Protein AF-A0A3M2F1W0-F1 (afdb_monomer)

Foldseek 3Di:
DDFDKDKDWDPDPVSLVLQLVQVVVVCVVVPDPPPPVVPVVCSVCLCVFANPDFHTWMFIDRDNHGPDIDIGGDPD

pLDDT: mean 86.4, std 12.04, range [53.66, 97.88]

Nearest PDB structures (foldseek):
  2q7b-assembly1_A-2  TM=7.638E-01  e=4.164E-02  Streptococcus agalactiae 2603V/R
  3frm-assembly3_E  TM=7.381E-01  e=2.777E-01  Staphylococcus epidermidis ATCC 12228
  1z4e-assembly1_B  TM=6.145E-01  e=1.425E+00  Halalkalibacterium halodurans C-125
  8iyo-assembly3_C  TM=5.142E-01  e=7.909E-01  Helicobacter pylori 26695
  3i9s-assembly1_B  TM=5.955E-01  e=2.568E+00  Vibrio cholerae

Structure (mmCIF, N/CA/C/O backbone):
data_AF-A0A3M2F1W0-F1
#
_entry.id   AF-A0A3M2F1W0-F1
#
loop_
_atom_site.group_PDB
_atom_site.id
_atom_site.type_symbol
_atom_site.label_atom_id
_atom_site.label_alt_id
_atom_site.label_comp_id
_atom_site.label_asym_id
_atom_site.label_entity_id
_atom_site.label_seq_id
_atom_site.pdbx_PDB_ins_code
_atom_site.Cartn_x
_atom_site.Cartn_y
_atom_site.Cartn_z
_atom_site.occupancy
_atom_site.B_iso_or_equiv
_atom_site.auth_seq_id
_atom_site.auth_comp_id
_atom_site.auth_asym_id
_atom_site.auth_atom_id
_atom_site.pdbx_PDB_model_num
ATOM 1 N N . MET A 1 1 ? 13.526 -24.034 -7.143 1.00 71.88 1 MET A N 1
ATOM 2 C CA . MET A 1 1 ? 14.007 -22.905 -6.314 1.00 71.88 1 MET A CA 1
ATOM 3 C C . MET A 1 1 ? 12.794 -22.053 -5.967 1.00 71.88 1 MET A C 1
ATOM 5 O O . MET A 1 1 ? 12.011 -21.806 -6.873 1.00 71.88 1 MET A O 1
ATOM 9 N N . LYS A 1 2 ? 12.551 -21.704 -4.695 1.00 74.12 2 LYS A N 1
ATOM 10 C CA . LYS A 1 2 ? 11.398 -20.851 -4.341 1.00 74.12 2 LYS A CA 1
ATOM 11 C C . LYS A 1 2 ? 11.720 -19.396 -4.711 1.00 74.12 2 LYS A C 1
ATOM 13 O O . LYS A 1 2 ? 12.845 -18.979 -4.427 1.00 74.12 2 LYS A O 1
ATOM 18 N N . PRO A 1 3 ? 10.796 -18.647 -5.335 1.00 82.38 3 PRO A N 1
ATOM 19 C CA . PRO A 1 3 ? 11.033 -17.241 -5.625 1.00 82.38 3 PRO A CA 1
ATOM 20 C C . PRO A 1 3 ? 11.232 -16.457 -4.323 1.00 82.38 3 PRO A C 1
ATOM 22 O O . PRO A 1 3 ? 10.605 -16.754 -3.303 1.00 82.38 3 PRO A O 1
ATOM 25 N N . ARG A 1 4 ? 12.141 -15.478 -4.346 1.00 93.12 4 ARG A N 1
ATOM 26 C CA . ARG A 1 4 ? 12.389 -14.599 -3.201 1.00 93.12 4 ARG A CA 1
ATOM 27 C C . ARG A 1 4 ? 11.344 -13.488 -3.206 1.00 93.12 4 ARG A C 1
ATOM 29 O O . ARG A 1 4 ? 11.195 -12.793 -4.204 1.00 93.12 4 ARG A O 1
ATOM 36 N N . VAL A 1 5 ? 10.680 -13.311 -2.069 1.00 95.62 5 VAL A N 1
ATOM 37 C CA . VAL A 1 5 ? 9.757 -12.202 -1.827 1.00 95.62 5 VAL A CA 1
ATOM 38 C C . VAL A 1 5 ? 10.373 -11.263 -0.797 1.00 95.62 5 VAL A C 1
ATOM 40 O O . VAL A 1 5 ? 10.916 -11.722 0.210 1.00 95.62 5 VAL A O 1
ATOM 43 N N . VAL A 1 6 ? 10.302 -9.960 -1.052 1.00 96.38 6 VAL A N 1
ATOM 44 C CA . VAL A 1 6 ? 10.733 -8.900 -0.132 1.00 96.38 6 VAL A CA 1
ATOM 45 C C . VAL A 1 6 ? 9.511 -8.088 0.275 1.00 96.38 6 VAL A C 1
ATOM 47 O O . VAL A 1 6 ? 8.693 -7.750 -0.573 1.00 96.38 6 VAL A O 1
ATOM 50 N N . ILE A 1 7 ? 9.376 -7.789 1.567 1.00 97.25 7 ILE A N 1
ATOM 51 C CA . ILE A 1 7 ? 8.316 -6.913 2.072 1.00 97.25 7 ILE A CA 1
ATOM 52 C C . ILE A 1 7 ? 8.898 -5.521 2.288 1.00 97.25 7 ILE A C 1
ATOM 54 O O . ILE A 1 7 ? 9.879 -5.374 3.018 1.00 97.25 7 ILE A O 1
ATOM 58 N N . GLU A 1 8 ? 8.284 -4.506 1.691 1.00 96.56 8 GLU A N 1
ATOM 59 C CA . GLU A 1 8 ? 8.704 -3.113 1.839 1.00 96.56 8 GLU A CA 1
ATOM 60 C C . GLU A 1 8 ? 7.508 -2.169 2.032 1.00 96.56 8 GLU A C 1
ATOM 62 O O . GLU A 1 8 ? 6.407 -2.448 1.550 1.00 96.56 8 GLU A O 1
ATOM 67 N N . PRO A 1 9 ? 7.682 -1.050 2.755 1.00 96.69 9 PRO A N 1
ATOM 68 C CA . PRO A 1 9 ? 6.627 -0.060 2.892 1.00 96.69 9 PRO A CA 1
ATOM 69 C C . PRO A 1 9 ? 6.448 0.756 1.608 1.00 96.69 9 PRO A C 1
ATOM 71 O O . PRO A 1 9 ? 7.420 1.224 1.016 1.00 96.69 9 PRO A O 1
ATOM 74 N N . ALA A 1 10 ? 5.199 1.032 1.237 1.00 96.00 10 ALA A N 1
ATOM 75 C CA . ALA A 1 10 ? 4.905 2.051 0.241 1.00 96.00 10 ALA A CA 1
ATOM 76 C C . ALA A 1 10 ? 5.169 3.441 0.841 1.00 96.00 10 ALA A C 1
ATOM 78 O O . ALA A 1 10 ? 4.560 3.838 1.836 1.00 96.00 10 ALA A O 1
ATOM 79 N N . VAL A 1 11 ? 6.103 4.178 0.240 1.00 94.44 11 VAL A N 1
ATOM 80 C CA . VAL A 1 11 ? 6.490 5.535 0.678 1.00 94.44 11 VAL A CA 1
ATOM 81 C C . VAL A 1 11 ? 6.392 6.578 -0.437 1.00 94.44 11 VAL A C 1
ATOM 83 O O . VAL A 1 11 ? 6.635 7.757 -0.206 1.00 94.44 11 VAL A O 1
ATOM 86 N N . THR A 1 12 ? 6.018 6.162 -1.648 1.00 94.31 12 THR A N 1
ATOM 87 C CA . THR A 1 12 ? 5.876 7.027 -2.826 1.00 94.31 12 THR A CA 1
ATOM 88 C C . THR A 1 12 ? 4.502 6.843 -3.461 1.00 94.31 12 THR A C 1
ATOM 90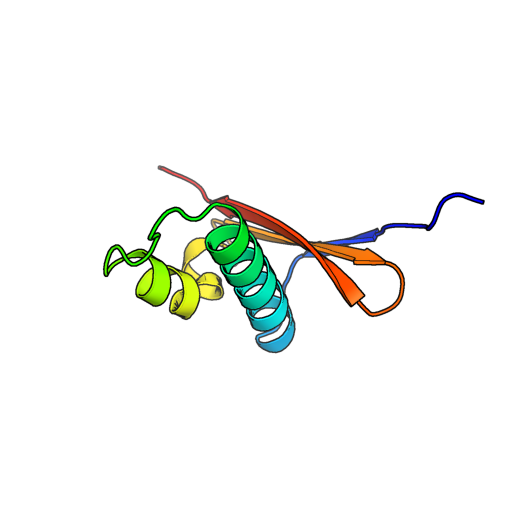 O O . THR A 1 12 ? 3.907 5.769 -3.364 1.00 94.31 12 THR A O 1
ATOM 93 N N . ALA A 1 13 ? 3.997 7.871 -4.151 1.00 92.50 13 ALA A N 1
ATOM 94 C CA . ALA A 1 13 ? 2.706 7.793 -4.839 1.00 92.50 13 ALA A CA 1
ATOM 95 C C . ALA A 1 13 ? 2.601 6.605 -5.828 1.00 92.50 13 ALA A C 1
ATOM 97 O O . ALA A 1 13 ? 1.570 5.931 -5.803 1.00 92.50 13 ALA A O 1
ATOM 98 N N . PRO A 1 14 ? 3.639 6.263 -6.626 1.00 94.56 14 PRO A N 1
ATOM 99 C CA . PRO A 1 14 ? 3.617 5.053 -7.451 1.00 94.56 14 PRO A CA 1
ATOM 100 C C . PRO A 1 14 ? 3.466 3.759 -6.643 1.00 94.56 14 PRO A C 1
ATOM 102 O O . PRO A 1 14 ? 2.666 2.908 -7.016 1.00 94.56 14 PRO A O 1
ATOM 105 N N . ALA A 1 15 ? 4.154 3.627 -5.504 1.00 94.62 15 ALA A N 1
ATOM 106 C CA . ALA A 1 15 ? 4.030 2.441 -4.657 1.00 94.62 15 ALA A CA 1
ATOM 107 C C . ALA A 1 15 ? 2.616 2.309 -4.056 1.00 94.62 15 ALA A C 1
ATOM 109 O O . ALA A 1 15 ? 2.047 1.220 -4.019 1.00 94.62 15 ALA A O 1
ATOM 110 N N . PHE A 1 16 ? 1.995 3.420 -3.647 1.00 94.75 16 PHE A N 1
ATOM 111 C CA . PHE A 1 16 ? 0.588 3.408 -3.230 1.00 94.75 16 PHE A CA 1
ATOM 112 C C . PHE A 1 16 ? -0.352 2.997 -4.374 1.00 94.75 16 PHE A C 1
ATOM 114 O O . PHE A 1 16 ? -1.297 2.243 -4.143 1.00 94.75 16 PHE A O 1
ATOM 121 N N . ALA A 1 17 ? -0.080 3.433 -5.607 1.00 93.62 17 ALA A N 1
ATOM 122 C CA . ALA A 1 17 ? -0.856 3.030 -6.779 1.00 93.62 17 ALA A CA 1
ATOM 123 C C . ALA A 1 17 ? -0.714 1.528 -7.095 1.00 93.62 17 ALA A C 1
ATOM 125 O O . ALA A 1 17 ? -1.696 0.887 -7.470 1.00 93.62 17 ALA A O 1
ATOM 126 N N . GLU A 1 18 ? 0.469 0.938 -6.894 1.00 95.38 18 GLU A N 1
ATOM 127 C CA . GLU A 1 18 ? 0.663 -0.514 -7.011 1.00 95.38 18 GLU A CA 1
ATOM 128 C C . GLU A 1 18 ? -0.178 -1.290 -5.989 1.00 95.38 18 GLU A C 1
ATOM 130 O O . GLU A 1 18 ? -0.821 -2.278 -6.346 1.00 95.38 18 GLU A O 1
ATOM 135 N N . GLY A 1 19 ? -0.223 -0.822 -4.738 1.00 94.31 19 GLY A N 1
ATOM 136 C CA . GLY A 1 19 ? -1.067 -1.415 -3.700 1.00 94.31 19 GLY A CA 1
ATOM 137 C C . GLY A 1 19 ? -2.559 -1.296 -4.009 1.00 94.31 19 GLY A C 1
ATOM 138 O O . GLY A 1 19 ? -3.289 -2.277 -3.879 1.00 94.31 19 GLY A O 1
ATOM 139 N N . ARG A 1 20 ? -3.002 -0.132 -4.508 1.00 92.38 20 ARG A N 1
ATOM 140 C CA . ARG A 1 20 ? -4.378 0.073 -4.987 1.00 92.38 20 ARG A CA 1
ATOM 141 C C . ARG A 1 20 ? -4.772 -0.968 -6.032 1.00 92.38 20 ARG A C 1
ATOM 143 O O . ARG A 1 20 ? -5.797 -1.621 -5.875 1.00 92.38 20 ARG A O 1
ATOM 150 N N . ARG A 1 21 ? -3.934 -1.160 -7.055 1.00 92.88 21 ARG A N 1
ATOM 151 C CA . ARG A 1 21 ? -4.185 -2.131 -8.132 1.00 92.88 21 ARG A CA 1
ATOM 152 C C . ARG A 1 21 ? -4.364 -3.553 -7.593 1.00 92.88 21 ARG A C 1
ATOM 154 O O . ARG A 1 21 ? -5.173 -4.308 -8.119 1.00 92.88 21 ARG A O 1
ATOM 161 N N . LEU A 1 22 ? -3.601 -3.932 -6.567 1.00 93.56 22 LEU A N 1
ATOM 162 C CA . LEU A 1 22 ? -3.707 -5.254 -5.943 1.00 93.56 22 LEU A CA 1
ATOM 163 C C . LEU A 1 22 ? -4.998 -5.413 -5.127 1.00 93.56 22 LEU A C 1
ATOM 165 O O . LEU A 1 22 ? -5.612 -6.474 -5.195 1.00 93.56 22 LEU A O 1
ATOM 169 N N . PHE A 1 23 ? -5.452 -4.373 -4.421 1.00 90.06 23 PHE A N 1
ATOM 170 C CA . PHE A 1 23 ? -6.767 -4.395 -3.770 1.00 90.06 23 PHE A CA 1
ATOM 171 C C . PHE A 1 23 ? -7.915 -4.498 -4.779 1.00 90.06 23 PHE A C 1
ATOM 173 O O . PHE A 1 23 ? -8.839 -5.273 -4.560 1.00 90.06 23 PHE A O 1
ATOM 180 N N . GLU A 1 24 ? -7.842 -3.765 -5.892 1.00 87.62 24 GLU A N 1
ATOM 181 C CA . GLU A 1 24 ? -8.838 -3.830 -6.971 1.00 87.62 24 GLU A CA 1
ATOM 182 C C . GLU A 1 24 ? -8.873 -5.214 -7.632 1.00 87.62 24 GLU A C 1
ATOM 184 O O . GLU A 1 24 ? -9.950 -5.753 -7.876 1.00 87.62 24 GLU A O 1
ATOM 189 N N . ALA A 1 25 ? -7.708 -5.824 -7.873 1.00 89.56 25 ALA A N 1
ATOM 190 C CA . ALA A 1 25 ? -7.624 -7.182 -8.407 1.00 89.56 25 ALA A CA 1
ATOM 191 C C . ALA A 1 25 ? -8.245 -8.216 -7.453 1.00 89.56 25 ALA A C 1
ATOM 193 O O . ALA A 1 25 ? -8.997 -9.078 -7.898 1.00 89.56 25 ALA A O 1
ATOM 194 N N . TYR A 1 26 ? -7.978 -8.097 -6.148 1.00 87.50 26 TYR A N 1
ATOM 195 C CA . TYR A 1 26 ? -8.585 -8.958 -5.131 1.00 87.50 26 TYR A CA 1
ATOM 196 C C . TYR A 1 26 ? -10.106 -8.762 -5.040 1.00 87.50 26 TYR A C 1
ATOM 198 O O . TYR A 1 26 ? -10.851 -9.734 -4.971 1.00 87.50 26 TYR A O 1
ATOM 206 N N . ALA A 1 27 ? -10.579 -7.513 -5.099 1.00 83.81 27 ALA A N 1
ATOM 207 C CA . ALA A 1 27 ? -12.004 -7.194 -5.130 1.00 83.81 27 ALA A CA 1
ATOM 208 C C . ALA A 1 27 ? -12.716 -7.850 -6.322 1.00 83.81 27 ALA A C 1
ATOM 210 O O . ALA A 1 27 ? -13.775 -8.447 -6.152 1.00 83.81 27 ALA A O 1
ATOM 211 N N . ALA A 1 28 ? -12.106 -7.776 -7.508 1.00 84.44 28 ALA A N 1
ATOM 212 C CA . ALA A 1 28 ? -12.643 -8.376 -8.723 1.00 84.44 28 ALA A CA 1
ATOM 213 C C . ALA A 1 28 ? -12.694 -9.915 -8.661 1.00 84.44 28 ALA A C 1
ATOM 215 O O . ALA A 1 28 ? -13.631 -10.504 -9.189 1.00 84.44 28 ALA A O 1
ATOM 216 N N . GLU A 1 29 ? -11.718 -10.567 -8.017 1.00 85.88 29 GLU A N 1
ATOM 217 C CA . GLU A 1 29 ? -11.684 -12.032 -7.854 1.00 85.88 29 GLU A CA 1
ATOM 218 C C . GLU A 1 29 ? -12.755 -12.545 -6.885 1.00 85.88 29 GLU A C 1
ATOM 220 O O . GLU A 1 29 ? -13.294 -13.632 -7.074 1.00 85.88 29 GLU A O 1
ATOM 225 N N . LEU A 1 30 ? -13.086 -11.765 -5.855 1.00 80.94 30 LEU A N 1
ATOM 226 C CA . LEU A 1 30 ? -14.065 -12.170 -4.852 1.00 80.94 30 LEU A CA 1
ATOM 227 C C . LEU A 1 30 ? -15.510 -12.209 -5.376 1.00 80.94 30 LEU A C 1
ATOM 229 O O . LEU A 1 30 ? -16.373 -12.697 -4.652 1.00 80.94 30 LEU A O 1
ATOM 233 N N . GLU A 1 31 ? -15.795 -11.668 -6.570 1.00 68.31 31 GLU A N 1
ATOM 234 C CA . GLU A 1 31 ? -17.157 -11.432 -7.099 1.00 68.31 31 GLU A CA 1
ATOM 235 C C . GLU A 1 31 ? -18.078 -10.665 -6.120 1.00 68.31 31 GLU A C 1
ATOM 237 O O . GLU A 1 31 ? -19.293 -10.582 -6.302 1.00 68.31 31 GLU A O 1
ATOM 242 N N . ILE A 1 32 ? -17.502 -10.075 -5.069 1.00 62.97 32 ILE A N 1
ATOM 243 C CA . ILE A 1 32 ? -18.189 -9.196 -4.134 1.00 62.97 32 ILE A CA 1
ATOM 244 C C . ILE A 1 32 ? -18.096 -7.806 -4.734 1.00 62.97 32 ILE A C 1
ATOM 246 O O . ILE A 1 32 ? -16.998 -7.301 -4.976 1.00 62.97 32 ILE A O 1
ATOM 250 N N . ASP A 1 33 ? -19.247 -7.172 -4.935 1.00 59.75 33 ASP A N 1
ATOM 251 C CA . ASP A 1 33 ? -19.296 -5.778 -5.341 1.00 59.75 33 A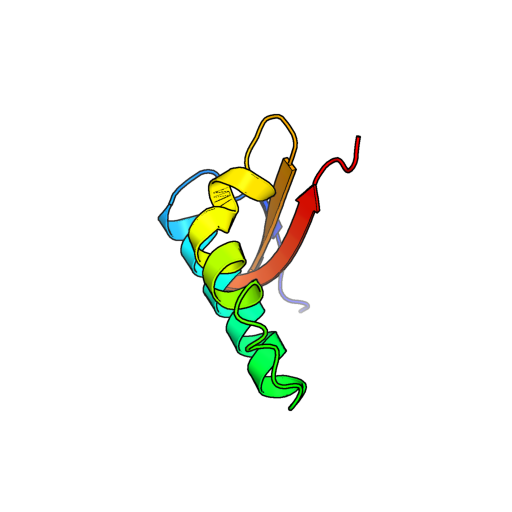SP A CA 1
ATOM 252 C C . ASP A 1 33 ? -18.826 -4.900 -4.173 1.00 59.75 33 ASP A C 1
ATOM 254 O O . ASP A 1 33 ? -19.606 -4.396 -3.365 1.00 59.75 33 ASP A O 1
ATOM 258 N N . LEU A 1 34 ? -17.505 -4.760 -4.034 1.00 57.22 34 LEU A N 1
ATOM 259 C CA . LEU A 1 34 ? -16.897 -3.835 -3.086 1.00 57.22 34 LEU A CA 1
ATOM 260 C C . LEU A 1 34 ? -17.128 -2.374 -3.508 1.00 57.22 34 LEU A C 1
ATOM 262 O O . LEU A 1 34 ? -16.683 -1.490 -2.783 1.00 57.22 34 LEU A O 1
ATOM 266 N N . CYS A 1 35 ? -17.896 -2.093 -4.578 1.00 53.72 35 CYS A N 1
ATOM 267 C CA . CYS A 1 35 ? -18.439 -0.771 -4.929 1.00 53.72 35 CYS A CA 1
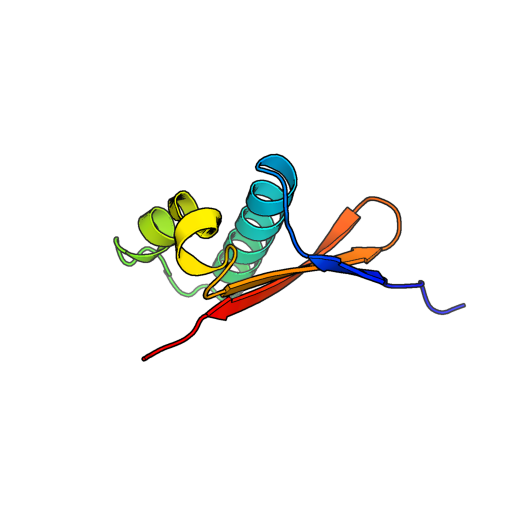ATOM 268 C C . CYS A 1 35 ? -19.431 -0.200 -3.895 1.00 53.72 35 CYS A C 1
ATOM 270 O O . CYS A 1 35 ? -20.342 0.562 -4.233 1.00 53.72 35 CYS A O 1
ATOM 272 N N . PHE A 1 36 ? -19.238 -0.461 -2.602 1.00 55.09 36 PHE A N 1
ATOM 273 C CA . PHE A 1 36 ? -19.646 0.519 -1.612 1.00 55.09 36 PHE A CA 1
ATOM 274 C C . PHE A 1 36 ? -18.953 1.823 -1.999 1.00 55.09 36 PHE A C 1
ATOM 276 O O . PHE A 1 36 ? -17.734 1.858 -2.133 1.00 55.09 36 PHE A O 1
ATOM 283 N N . GLN A 1 37 ? -19.712 2.902 -2.181 1.00 53.66 37 GLN A N 1
ATOM 284 C CA . GLN A 1 37 ? -19.183 4.214 -2.585 1.00 53.66 37 GLN A CA 1
ATOM 285 C C . GLN A 1 37 ? -17.995 4.694 -1.717 1.00 53.66 37 GLN A C 1
ATOM 287 O O . GLN A 1 37 ? -17.232 5.560 -2.134 1.00 53.66 37 GLN A O 1
A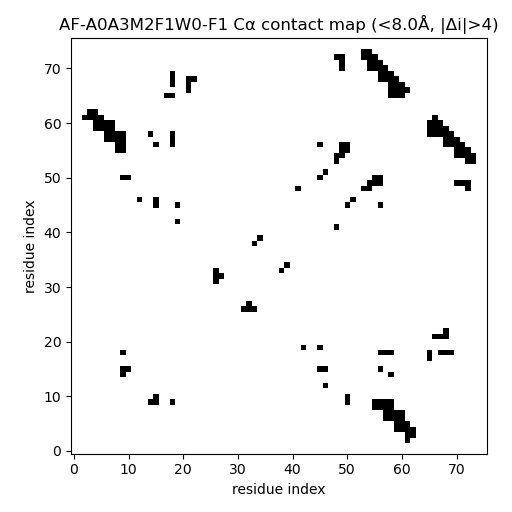TOM 292 N N . GLY A 1 38 ? -17.807 4.109 -0.527 1.00 61.72 38 GLY A N 1
ATOM 293 C CA . GLY A 1 38 ? -16.638 4.306 0.322 1.00 61.72 38 GLY A CA 1
ATOM 294 C C . GLY A 1 38 ? -15.345 3.633 -0.156 1.00 61.72 38 GLY A C 1
ATOM 295 O O . GLY A 1 38 ? -14.300 4.237 0.023 1.00 61.72 38 GLY A O 1
ATOM 296 N N . PHE A 1 39 ? -15.366 2.454 -0.787 1.00 68.06 39 PHE A N 1
ATOM 297 C CA . PHE A 1 39 ? -14.152 1.675 -1.086 1.00 68.06 39 PHE A CA 1
ATOM 298 C C . PHE A 1 39 ? -13.290 2.311 -2.179 1.00 68.06 39 PHE A C 1
ATOM 300 O O . PHE A 1 39 ? -12.095 2.501 -1.981 1.00 68.06 39 PHE A O 1
ATOM 307 N N . GLU A 1 40 ? -13.874 2.722 -3.308 1.00 69.62 40 GLU A N 1
ATOM 308 C CA . GLU A 1 40 ? -13.117 3.450 -4.338 1.00 69.62 40 GLU A CA 1
ATOM 309 C C . GLU A 1 40 ? -12.567 4.779 -3.801 1.00 69.62 40 GLU A C 1
ATOM 311 O O . GLU A 1 40 ? -11.435 5.166 -4.103 1.00 69.62 40 GLU A O 1
ATOM 316 N N . GLN A 1 41 ? -13.350 5.475 -2.971 1.00 68.25 41 GLN A N 1
ATOM 317 C CA . GLN A 1 41 ? -12.932 6.716 -2.325 1.00 68.25 41 GLN A CA 1
ATOM 318 C C . GLN A 1 41 ? -11.778 6.465 -1.333 1.00 68.25 41 GLN A C 1
ATOM 320 O O . GLN A 1 41 ? -10.816 7.231 -1.320 1.00 68.25 41 GLN A O 1
ATOM 325 N N . GLU A 1 42 ? -11.844 5.376 -0.564 1.00 72.25 42 GLU A N 1
ATOM 326 C CA . GLU A 1 42 ? -10.828 4.901 0.384 1.00 72.25 42 GLU A CA 1
ATOM 327 C C . GLU A 1 42 ? -9.537 4.490 -0.341 1.00 72.25 42 GLU A C 1
ATOM 329 O O . GLU A 1 42 ? -8.430 4.848 0.064 1.00 72.25 42 GLU A O 1
ATOM 334 N N . LEU A 1 43 ? -9.668 3.835 -1.498 1.00 75.00 43 LEU A N 1
ATOM 335 C CA . LEU A 1 43 ? -8.550 3.482 -2.370 1.00 75.00 43 LEU A CA 1
ATOM 336 C C . LEU A 1 43 ? -7.866 4.710 -2.990 1.00 75.00 43 LEU A C 1
ATOM 338 O O . LEU A 1 43 ? -6.658 4.694 -3.241 1.00 75.00 43 LEU A O 1
ATOM 342 N N . ARG A 1 44 ? -8.600 5.806 -3.216 1.00 79.19 44 ARG A N 1
ATOM 343 C CA . ARG A 1 44 ? -8.008 7.086 -3.645 1.00 79.19 44 ARG A CA 1
ATOM 344 C C . ARG A 1 44 ? -7.258 7.797 -2.523 1.00 79.19 44 ARG A C 1
ATOM 346 O O . ARG A 1 44 ? -6.436 8.664 -2.819 1.00 79.19 44 ARG A O 1
ATOM 353 N N . THR A 1 45 ? -7.513 7.436 -1.269 1.00 84.56 45 THR A N 1
ATOM 354 C CA . THR A 1 45 ? -6.903 8.043 -0.082 1.00 84.56 45 THR A CA 1
ATOM 355 C C . THR A 1 45 ? -6.014 7.072 0.703 1.00 84.56 45 THR A C 1
ATOM 357 O O . THR A 1 45 ? -5.728 7.299 1.879 1.00 84.56 45 THR A O 1
ATOM 360 N N . LEU A 1 46 ? -5.495 6.016 0.054 1.00 88.69 46 LEU A N 1
ATOM 361 C CA . LEU A 1 46 ? -4.565 5.064 0.683 1.00 88.69 46 LEU A CA 1
ATOM 362 C C . LEU A 1 46 ? -3.385 5.737 1.406 1.00 88.69 46 LEU A C 1
ATOM 364 O O . LEU A 1 46 ? -3.084 5.305 2.520 1.00 88.69 46 LEU A O 1
ATOM 368 N N . PRO A 1 47 ? -2.723 6.781 0.858 1.00 90.25 47 PRO A N 1
ATOM 369 C CA . PRO A 1 47 ? -1.656 7.470 1.584 1.00 90.25 47 PRO A CA 1
ATOM 370 C C . PRO A 1 47 ? -2.118 8.129 2.888 1.00 90.25 47 PRO A C 1
ATOM 372 O O . PRO A 1 47 ? -1.326 8.270 3.809 1.00 90.25 47 PRO A O 1
ATOM 375 N N . GLN A 1 48 ? -3.377 8.543 2.988 1.00 89.44 48 GLN A N 1
ATOM 376 C CA . GLN A 1 48 ? -3.934 9.190 4.174 1.00 89.44 48 GLN A CA 1
ATOM 377 C C . GLN A 1 48 ? -4.336 8.168 5.242 1.00 89.44 48 GLN A C 1
ATOM 379 O O . GLN A 1 48 ? -4.273 8.468 6.428 1.00 89.44 48 GLN A O 1
ATOM 384 N N . ILE A 1 49 ? -4.742 6.970 4.823 1.00 89.44 49 ILE A N 1
ATOM 385 C CA . ILE A 1 49 ? -5.283 5.932 5.710 1.00 89.44 49 ILE A CA 1
ATOM 386 C C . ILE A 1 49 ? -4.193 4.973 6.181 1.00 89.44 49 ILE A C 1
ATOM 388 O O . ILE A 1 49 ? -4.144 4.600 7.348 1.00 89.44 49 ILE A O 1
ATOM 392 N N . TYR A 1 50 ? -3.312 4.582 5.263 1.00 92.50 50 TYR A N 1
ATOM 393 C CA . TYR A 1 50 ? -2.246 3.612 5.495 1.00 92.50 50 TYR A CA 1
ATOM 394 C C . TYR A 1 50 ? -0.854 4.235 5.353 1.00 92.50 50 TYR A C 1
ATOM 396 O O . TYR A 1 50 ? 0.149 3.525 5.372 1.00 92.50 50 TYR A O 1
ATOM 404 N N . GLY A 1 51 ? -0.748 5.550 5.173 1.00 89.56 51 GLY A N 1
ATOM 405 C CA . GLY A 1 51 ? 0.541 6.229 5.212 1.00 89.56 51 GLY A CA 1
ATOM 406 C C . GLY A 1 51 ? 1.013 6.520 6.639 1.00 89.56 51 GLY A C 1
ATOM 407 O O . GLY A 1 51 ? 0.237 6.467 7.595 1.00 89.56 51 GLY A O 1
ATOM 408 N N . PRO A 1 52 ? 2.307 6.839 6.804 1.00 89.12 52 PRO A N 1
ATOM 409 C CA . PRO A 1 52 ? 2.831 7.298 8.084 1.00 89.12 52 PRO A CA 1
ATOM 410 C C . PRO A 1 52 ? 2.183 8.628 8.524 1.00 89.12 52 PRO A C 1
ATOM 412 O O . PRO A 1 52 ? 1.769 9.413 7.671 1.00 89.12 52 PRO A O 1
ATOM 415 N N . PRO A 1 53 ? 2.169 8.936 9.837 1.00 90.88 53 PRO A N 1
ATOM 416 C CA . PRO A 1 53 ? 2.736 8.143 10.936 1.00 90.88 53 PRO A CA 1
ATOM 417 C C . PRO A 1 53 ? 1.785 7.079 11.511 1.00 90.88 53 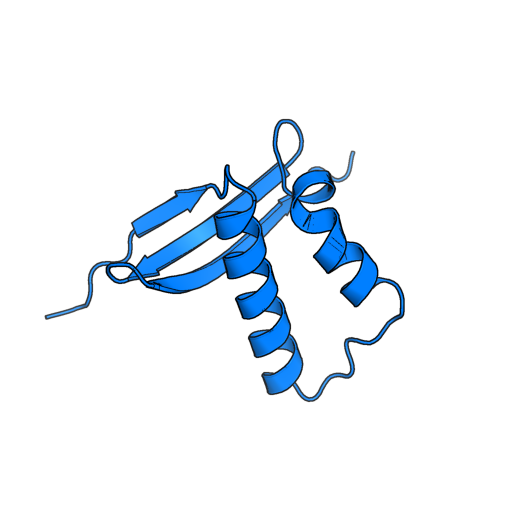PRO A C 1
ATOM 419 O O . PRO A 1 53 ? 2.260 6.143 12.143 1.00 90.88 53 PRO A O 1
ATOM 422 N N . ALA A 1 54 ? 0.475 7.207 11.292 1.00 89.00 54 ALA A N 1
ATOM 423 C CA . ALA A 1 54 ? -0.553 6.382 11.939 1.00 89.00 54 ALA A CA 1
ATOM 424 C C . ALA A 1 54 ? -0.838 5.048 11.220 1.00 89.00 54 ALA A C 1
ATOM 426 O O . ALA A 1 54 ? -1.598 4.217 11.717 1.00 89.00 54 ALA A O 1
ATOM 427 N N . GLY A 1 55 ? -0.239 4.832 10.047 1.00 93.00 55 G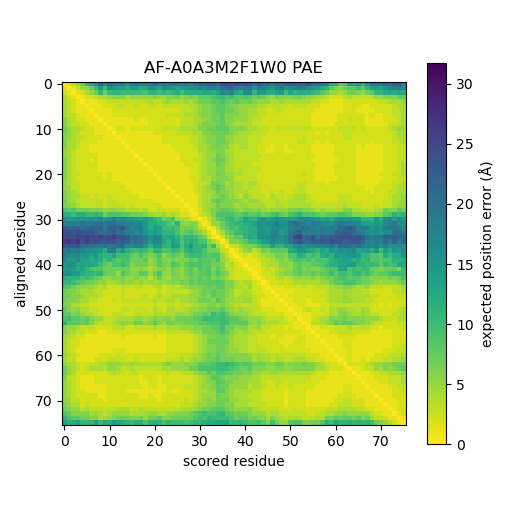LY A N 1
ATOM 428 C CA . GLY A 1 55 ? -0.455 3.638 9.249 1.00 93.00 55 GLY A CA 1
ATOM 429 C C . GLY A 1 55 ? 0.772 3.168 8.475 1.00 93.00 55 GLY A C 1
ATOM 430 O O . GLY A 1 55 ? 1.844 3.793 8.427 1.00 93.00 55 GLY A O 1
ATOM 431 N N . ARG A 1 56 ? 0.600 2.003 7.857 1.00 95.94 56 ARG A N 1
ATOM 432 C CA . ARG A 1 56 ? 1.578 1.398 6.963 1.00 95.94 56 ARG A CA 1
ATOM 433 C C . ARG A 1 56 ? 0.875 0.603 5.866 1.00 95.94 56 ARG A C 1
ATOM 435 O O . ARG A 1 56 ? 0.1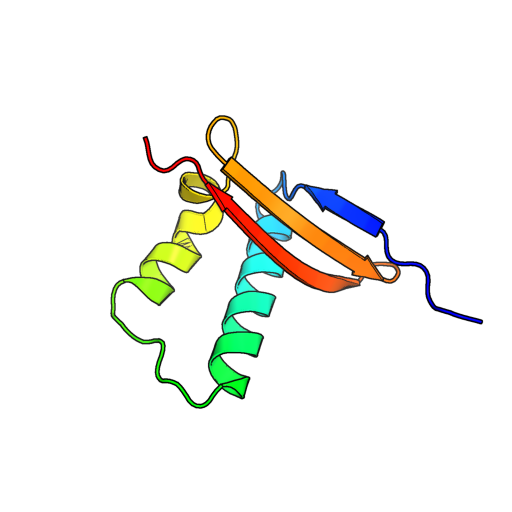54 -0.347 6.153 1.00 95.94 56 ARG A O 1
ATOM 442 N N . LEU A 1 57 ? 1.153 0.944 4.612 1.00 96.19 57 LEU A N 1
ATOM 443 C CA . LEU A 1 57 ? 0.890 0.079 3.470 1.00 96.19 57 LEU A CA 1
ATOM 444 C C . LEU A 1 57 ? 2.171 -0.699 3.154 1.00 96.19 57 LEU A C 1
ATOM 446 O O . LEU A 1 57 ? 3.229 -0.100 2.959 1.00 96.19 57 LEU A O 1
ATOM 450 N N . LEU A 1 58 ? 2.083 -2.023 3.132 1.00 97.69 58 LEU A N 1
ATOM 451 C CA . LEU A 1 58 ? 3.187 -2.935 2.848 1.00 97.69 58 LEU A CA 1
ATOM 452 C C . LEU A 1 58 ? 2.953 -3.620 1.506 1.00 97.69 58 LEU A C 1
ATOM 454 O O . LEU A 1 58 ? 1.862 -4.131 1.258 1.00 97.69 58 LEU A O 1
ATOM 458 N N . LEU A 1 59 ? 3.987 -3.658 0.671 1.00 97.62 59 LEU A N 1
ATOM 459 C CA . LEU A 1 59 ? 3.999 -4.381 -0.593 1.00 97.62 59 LEU A CA 1
ATOM 460 C C . LEU A 1 59 ? 4.910 -5.598 -0.477 1.00 97.62 59 LEU A C 1
ATOM 462 O O . LEU A 1 59 ? 6.045 -5.497 -0.011 1.00 97.62 59 LEU A O 1
ATOM 466 N N . ALA A 1 60 ? 4.420 -6.740 -0.945 1.00 97.88 60 ALA A N 1
ATOM 467 C CA . ALA A 1 60 ? 5.244 -7.903 -1.220 1.00 97.88 60 ALA A CA 1
ATOM 468 C C . ALA A 1 60 ? 5.761 -7.805 -2.657 1.00 97.88 60 ALA A C 1
ATOM 470 O O . ALA A 1 60 ? 4.962 -7.806 -3.594 1.00 97.88 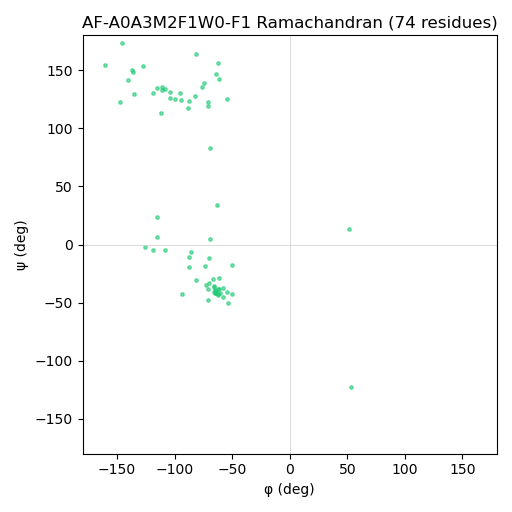60 ALA A O 1
ATOM 471 N N . ARG A 1 61 ? 7.080 -7.725 -2.842 1.00 96.38 61 ARG A N 1
ATOM 472 C CA . ARG A 1 61 ? 7.730 -7.705 -4.155 1.00 96.38 61 ARG A CA 1
ATOM 473 C C . ARG A 1 61 ? 8.378 -9.036 -4.480 1.00 96.38 61 ARG A C 1
ATOM 475 O O . ARG A 1 61 ? 9.148 -9.568 -3.682 1.00 96.38 61 ARG A O 1
ATOM 482 N N . MET A 1 62 ? 8.093 -9.533 -5.675 1.00 95.69 62 MET A N 1
ATOM 483 C CA . MET A 1 62 ? 8.850 -10.591 -6.332 1.00 95.69 62 MET A CA 1
ATOM 484 C C . MET A 1 62 ? 9.542 -9.944 -7.532 1.00 95.69 62 MET A C 1
ATOM 486 O O . MET A 1 62 ? 8.876 -9.444 -8.440 1.00 95.69 62 MET A O 1
ATOM 490 N N . ASP A 1 63 ? 10.871 -9.867 -7.484 1.00 89.38 63 ASP A N 1
ATOM 491 C CA . ASP A 1 63 ? 11.676 -9.021 -8.373 1.00 89.38 63 ASP A CA 1
ATOM 492 C C . ASP A 1 63 ? 11.198 -7.551 -8.350 1.00 89.38 63 ASP A C 1
ATOM 494 O O . ASP A 1 63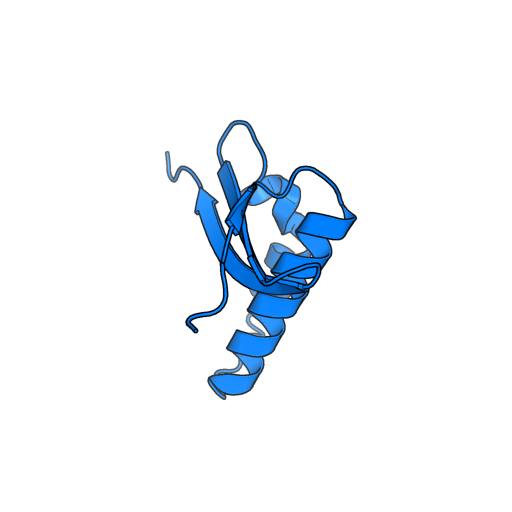 ? 11.157 -6.933 -7.286 1.00 89.38 63 ASP A O 1
ATOM 498 N N . ALA A 1 64 ? 10.829 -6.977 -9.501 1.00 87.94 64 ALA A N 1
ATOM 499 C CA . ALA A 1 64 ? 10.321 -5.606 -9.600 1.00 87.94 64 ALA A CA 1
ATOM 500 C C . ALA A 1 64 ? 8.796 -5.498 -9.401 1.00 87.94 64 ALA A C 1
ATOM 502 O O . ALA A 1 64 ? 8.272 -4.393 -9.263 1.00 87.94 64 ALA A O 1
ATOM 503 N N . ALA A 1 65 ? 8.070 -6.619 -9.379 1.00 92.94 65 ALA A N 1
ATOM 504 C CA . ALA A 1 65 ? 6.612 -6.621 -9.377 1.00 92.94 65 ALA A CA 1
ATOM 505 C C . ALA A 1 65 ? 6.043 -6.723 -7.957 1.00 92.94 65 ALA A C 1
ATOM 507 O O . ALA A 1 65 ? 6.399 -7.627 -7.199 1.00 92.94 65 ALA A O 1
ATOM 508 N N . ALA A 1 66 ? 5.104 -5.838 -7.614 1.00 96.50 66 ALA A N 1
ATOM 509 C CA . ALA A 1 66 ? 4.261 -6.024 -6.441 1.00 96.50 66 ALA A CA 1
ATOM 510 C C . ALA A 1 66 ? 3.256 -7.164 -6.687 1.00 96.50 66 ALA A C 1
ATOM 512 O O . ALA A 1 66 ? 2.468 -7.124 -7.638 1.00 96.50 66 ALA A O 1
ATOM 513 N N . VAL A 1 67 ? 3.294 -8.170 -5.815 1.00 96.44 67 VAL A N 1
ATOM 514 C CA . VAL A 1 67 ? 2.491 -9.404 -5.881 1.00 96.44 67 VAL A CA 1
ATOM 515 C C . VAL A 1 67 ? 1.564 -9.585 -4.679 1.00 96.44 67 VAL A C 1
ATOM 517 O O . VAL A 1 67 ? 0.768 -10.514 -4.652 1.00 96.44 67 VAL A O 1
ATOM 520 N N . GLY A 1 68 ? 1.651 -8.702 -3.685 1.00 96.25 68 GLY A N 1
ATOM 521 C CA . GLY A 1 68 ? 0.769 -8.696 -2.523 1.00 96.25 68 GLY A CA 1
ATOM 522 C C . GLY A 1 68 ? 0.779 -7.341 -1.829 1.00 96.25 68 GLY A C 1
ATOM 523 O O . GLY A 1 68 ? 1.744 -6.583 -1.952 1.00 96.25 68 GLY A O 1
ATOM 524 N N . VAL A 1 69 ? -0.305 -7.033 -1.121 1.00 96.81 69 VAL A N 1
ATOM 525 C CA . VAL A 1 69 ? -0.483 -5.771 -0.398 1.00 96.81 69 VAL A CA 1
ATOM 526 C C . VAL A 1 69 ? -1.160 -6.017 0.948 1.00 96.81 69 VAL A C 1
ATOM 528 O O . VAL A 1 69 ? -2.060 -6.847 1.052 1.00 96.81 69 VAL A O 1
ATOM 531 N N . VAL A 1 70 ? -0.730 -5.289 1.978 1.00 96.00 70 VAL A N 1
ATOM 532 C CA . VAL A 1 70 ? -1.384 -5.241 3.293 1.00 96.00 70 VAL A CA 1
ATOM 533 C C . VAL A 1 70 ? -1.458 -3.789 3.755 1.00 96.00 70 VAL A C 1
ATOM 535 O O . VAL A 1 70 ? -0.447 -3.089 3.750 1.00 96.00 70 VAL A O 1
ATOM 538 N N . GLY A 1 71 ? -2.642 -3.341 4.171 1.00 93.75 71 GLY A N 1
ATOM 539 C CA . GLY A 1 71 ? -2.844 -2.048 4.825 1.00 93.75 71 GLY A CA 1
ATOM 540 C C . GLY A 1 71 ? -3.050 -2.223 6.326 1.00 93.75 71 GLY A C 1
ATOM 541 O O . GLY A 1 71 ? -3.929 -2.970 6.746 1.00 93.75 71 GLY A O 1
ATOM 542 N N . VAL A 1 72 ? -2.252 -1.528 7.133 1.00 93.69 72 VAL A N 1
ATOM 543 C CA . VAL A 1 72 ? -2.390 -1.463 8.593 1.00 93.69 72 VAL A CA 1
ATOM 544 C C . VAL A 1 72 ? -2.632 -0.012 8.984 1.00 93.69 72 VAL A C 1
ATOM 546 O O . VAL A 1 72 ? -1.897 0.872 8.542 1.00 93.69 72 VAL A O 1
ATOM 549 N N . ARG A 1 73 ? -3.654 0.237 9.800 1.00 90.31 73 ARG A N 1
ATOM 550 C CA . ARG A 1 73 ? -3.954 1.560 10.355 1.00 90.31 73 ARG A CA 1
ATOM 551 C C . ARG A 1 73 ? -4.301 1.440 11.828 1.00 90.31 73 ARG A C 1
ATOM 553 O O . ARG A 1 73 ? -4.870 0.427 12.235 1.00 90.31 73 ARG A O 1
ATOM 560 N N . ASP A 1 74 ? -3.972 2.471 12.586 1.00 88.88 74 ASP A N 1
ATOM 561 C CA . ASP A 1 74 ? -4.498 2.658 13.933 1.00 88.88 74 ASP A CA 1
ATOM 562 C C . ASP A 1 74 ? -6.028 2.868 13.895 1.00 88.88 74 ASP A C 1
ATOM 564 O O . ASP A 1 74 ? -6.559 3.424 12.928 1.00 88.88 74 ASP A O 1
ATOM 568 N N . LEU A 1 75 ? -6.739 2.400 14.922 1.00 86.44 75 LEU A N 1
ATOM 569 C CA . LEU A 1 75 ? -8.190 2.570 15.078 1.00 86.44 75 LEU A CA 1
ATOM 570 C C . LEU A 1 75 ? -8.564 3.556 16.198 1.00 86.44 75 LEU A C 1
ATOM 572 O O . LEU A 1 75 ? -9.745 3.895 16.303 1.00 86.44 75 LEU A O 1
ATOM 576 N N . GLY A 1 76 ? -7.578 4.060 16.953 1.00 75.31 76 GLY A N 1
ATOM 577 C CA . GLY A 1 76 ? -7.783 4.937 18.110 1.00 75.31 76 GLY A CA 1
ATOM 578 C C . GLY A 1 76 ? -7.759 4.197 19.439 1.00 75.31 76 GLY A C 1
ATOM 579 O O . GLY A 1 76 ? -8.311 3.075 19.516 1.00 75.31 76 GLY A O 1
#

Solvent-accessible surface area (backbone atoms only — not comparable to full-atom values): 4505 Å² total; per-residue (Å²): 132,83,84,68,72,48,81,46,72,46,85,45,74,68,47,48,49,55,40,40,54,49,53,53,52,51,39,63,71,65,75,49,81,60,77,47,80,60,46,65,54,48,55,73,37,41,67,77,57,18,20,76,90,63,20,41,29,37,33,31,24,48,82,94,43,77,77,44,63,49,77,42,58,70,89,127

Mean predicted aligned error: 5.31 Å

Secondary structure (DSSP, 8-state):
-PPPEEEEE--SHHHHHHHHHHHHHHHHHTT-----HHHHHHHHTHHHHSSTTTEEEEEEEETTEEEEEEEEE---

Sequence (76 aa):
MKPRVVIEPAVTAPAFAEGRRLFEAYAAELEIDLCFQGFEQELRTLPQIYGPPAGRLLLARMDAAAVGVVGVRDLG

Radius of gyration: 12.98 Å; Cα contacts (8 Å, |Δi|>4): 101; chains: 1; bounding box: 34×32×28 Å